Protein AF-A0AAD3E4R6-F1 (afdb_monomer_lite)

InterPro domains:
  IPR027417 P-loop containing nucleoside triphosphate hydrolase [G3DSA:3.40.50.300] (1-85)
  IPR027417 P-loop containing nucleoside triphosphate hydrolase [SSF52540] (1-61)
  IPR052583 E3 ubiquitin-protein ligase SHPRH-like [PTHR45865] (1-70)

Organism: NCBI:txid47775

Structure (mmCIF, N/CA/C/O backbone):
data_AF-A0AAD3E4R6-F1
#
_entry.id   AF-A0AAD3E4R6-F1
#
loop_
_atom_site.group_PDB
_atom_site.id
_atom_site.type_symbol
_atom_site.label_atom_id
_atom_site.label_alt_id
_atom_site.label_comp_id
_atom_site.label_asym_id
_atom_site.label_entity_id
_atom_site.label_seq_id
_atom_site.pdbx_PDB_ins_code
_atom_site.Cartn_x
_atom_site.Cartn_y
_atom_site.Cartn_z
_atom_site.occupancy
_atom_site.B_iso_or_equiv
_atom_site.auth_seq_id
_atom_site.auth_comp_id
_atom_site.auth_asym_id
_atom_site.auth_atom_id
_atom_site.pdbx_PDB_model_num
ATOM 1 N N . HIS A 1 1 ? -12.300 -6.769 8.538 1.00 89.25 1 HIS A N 1
ATOM 2 C CA . HIS A 1 1 ? -11.838 -5.381 8.340 1.00 89.25 1 HIS A CA 1
ATOM 3 C C . HIS A 1 1 ? -10.386 -5.290 8.785 1.00 89.25 1 HIS A C 1
ATOM 5 O O . HIS A 1 1 ? -10.047 -5.953 9.758 1.00 89.25 1 HIS A O 1
ATOM 11 N N . VAL A 1 2 ? -9.547 -4.538 8.075 1.00 92.38 2 VAL A N 1
ATOM 12 C CA . VAL A 1 2 ? -8.130 -4.283 8.381 1.00 92.38 2 VAL A CA 1
ATOM 13 C C . VAL A 1 2 ? -7.886 -2.788 8.211 1.00 92.38 2 VAL A C 1
ATOM 15 O O . VAL A 1 2 ? -8.328 -2.215 7.215 1.00 92.38 2 VAL A O 1
ATOM 18 N N . PHE A 1 3 ? -7.198 -2.175 9.169 1.00 94.31 3 PHE A N 1
ATOM 19 C CA . PHE A 1 3 ? -6.810 -0.770 9.118 1.00 94.31 3 PHE A CA 1
ATOM 20 C C . PHE A 1 3 ? -5.287 -0.686 9.060 1.00 94.31 3 PHE A C 1
ATOM 22 O O . PHE A 1 3 ? -4.609 -1.236 9.926 1.00 94.31 3 PHE A O 1
ATOM 29 N N . LEU A 1 4 ? -4.771 -0.038 8.021 1.00 92.94 4 LEU A N 1
ATOM 30 C CA . LEU A 1 4 ? -3.356 0.275 7.860 1.00 92.94 4 LEU A CA 1
ATOM 31 C C . LEU A 1 4 ? -3.182 1.745 8.238 1.00 92.94 4 LEU A C 1
ATOM 33 O O . LEU A 1 4 ? -3.754 2.611 7.577 1.00 92.94 4 LEU A O 1
ATOM 37 N N . LEU A 1 5 ? -2.478 1.993 9.341 1.00 92.19 5 LEU A N 1
ATOM 38 C CA . LEU A 1 5 ? -2.340 3.332 9.919 1.00 92.19 5 LEU A CA 1
ATOM 39 C C . LEU A 1 5 ? -1.196 4.118 9.280 1.00 92.19 5 LEU A C 1
ATOM 41 O O . LEU A 1 5 ? -1.337 5.312 9.063 1.00 92.19 5 LEU A O 1
ATOM 45 N N . GLU A 1 6 ? -0.102 3.431 8.955 1.00 90.00 6 GLU A N 1
ATOM 46 C CA . GLU A 1 6 ? 1.094 4.021 8.360 1.00 90.00 6 GLU A CA 1
ATOM 47 C C . GLU A 1 6 ? 1.513 3.189 7.139 1.00 90.00 6 GLU A C 1
ATOM 49 O O . GLU A 1 6 ? 1.439 1.953 7.195 1.00 90.00 6 GLU A O 1
ATOM 54 N N . PRO A 1 7 ? 1.924 3.829 6.029 1.00 89.56 7 PRO A N 1
ATOM 55 C CA . PRO A 1 7 ? 2.408 3.124 4.852 1.00 89.56 7 PRO A CA 1
ATOM 56 C C . PRO A 1 7 ? 3.812 2.553 5.084 1.00 89.56 7 PRO A C 1
ATOM 58 O O . PRO A 1 7 ? 4.721 3.245 5.543 1.00 89.56 7 PRO A O 1
ATOM 61 N N . SER A 1 8 ? 4.015 1.290 4.713 1.00 89.50 8 SER A N 1
ATOM 62 C CA . SER A 1 8 ? 5.335 0.659 4.744 1.00 89.50 8 SER A CA 1
ATOM 63 C C . SER A 1 8 ? 6.093 0.878 3.435 1.00 89.50 8 SER A C 1
ATOM 65 O O 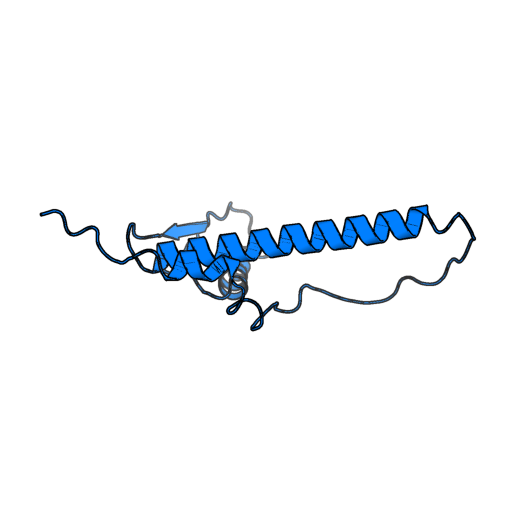. SER A 1 8 ? 5.547 0.692 2.349 1.00 89.50 8 SER A O 1
ATOM 67 N N . LEU A 1 9 ? 7.393 1.182 3.530 1.00 88.38 9 LEU A N 1
ATOM 68 C CA . LEU A 1 9 ? 8.308 1.221 2.379 1.00 88.38 9 LEU A CA 1
ATOM 69 C C . LEU A 1 9 ? 8.445 -0.140 1.676 1.00 88.38 9 LEU A C 1
ATOM 71 O O . LEU A 1 9 ? 8.835 -0.194 0.507 1.00 88.38 9 LEU A O 1
ATOM 75 N N . ASP A 1 10 ? 8.140 -1.230 2.383 1.00 89.25 10 ASP A N 1
ATOM 76 C CA . ASP A 1 10 ? 8.052 -2.564 1.805 1.00 89.25 10 ASP A CA 1
ATOM 77 C C . ASP A 1 10 ? 6.578 -2.996 1.673 1.00 89.25 10 ASP A C 1
ATOM 79 O O . ASP A 1 10 ? 5.938 -3.348 2.671 1.00 89.25 10 ASP A O 1
ATOM 83 N N . PRO A 1 11 ? 6.023 -3.036 0.445 1.00 88.06 11 PRO A N 1
ATOM 84 C CA . PRO A 1 11 ? 4.634 -3.433 0.233 1.00 88.06 11 PRO A CA 1
ATOM 85 C C . PRO A 1 11 ? 4.354 -4.890 0.635 1.00 88.06 11 PRO A C 1
ATOM 87 O O . PRO A 1 11 ? 3.201 -5.233 0.907 1.00 88.06 11 PRO A O 1
ATOM 90 N N . ALA A 1 12 ? 5.373 -5.757 0.699 1.00 89.12 12 ALA A N 1
ATOM 91 C CA . ALA A 1 12 ? 5.194 -7.157 1.074 1.00 89.12 12 ALA A CA 1
ATOM 92 C C . ALA A 1 12 ? 4.752 -7.310 2.538 1.00 89.12 12 ALA A C 1
ATOM 94 O O . ALA A 1 12 ? 3.963 -8.204 2.852 1.00 89.12 12 ALA A O 1
ATOM 95 N N . ILE A 1 13 ? 5.197 -6.414 3.425 1.00 90.44 13 ILE A N 1
ATOM 96 C CA . ILE A 1 13 ? 4.836 -6.438 4.849 1.00 90.44 13 ILE A CA 1
ATOM 97 C C . ILE A 1 13 ? 3.333 -6.194 5.022 1.00 90.44 13 ILE A C 1
ATOM 99 O O . ILE A 1 13 ? 2.658 -6.925 5.752 1.00 90.44 13 ILE A O 1
ATOM 103 N N . GLU A 1 14 ? 2.779 -5.211 4.312 1.00 91.31 14 GLU A N 1
ATOM 104 C CA . GLU A 1 14 ? 1.343 -4.925 4.358 1.00 91.31 14 GLU A CA 1
ATOM 105 C C . GLU A 1 14 ? 0.517 -6.068 3.766 1.00 91.31 14 GLU A C 1
ATOM 107 O O . GLU A 1 14 ? -0.490 -6.481 4.345 1.00 91.31 14 GLU A O 1
ATOM 112 N N . GLN A 1 15 ? 0.962 -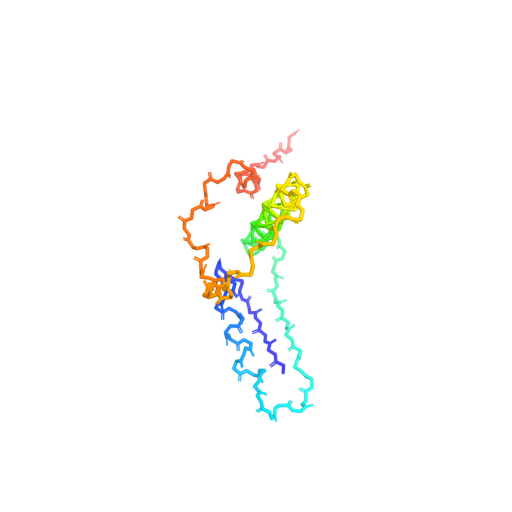6.630 2.640 1.00 91.25 15 GLN A N 1
ATOM 113 C CA . GLN A 1 15 ? 0.311 -7.791 2.034 1.00 91.25 15 GLN A CA 1
ATOM 114 C C . GLN A 1 15 ? 0.310 -8.989 2.984 1.00 91.25 15 GLN A C 1
ATOM 116 O O . GLN A 1 15 ? -0.716 -9.652 3.142 1.00 91.25 15 GLN A O 1
ATOM 121 N N . GLN A 1 16 ? 1.424 -9.236 3.675 1.00 91.69 16 GLN A N 1
ATOM 122 C CA . GLN A 1 16 ? 1.518 -10.287 4.679 1.00 91.69 16 GLN A CA 1
ATOM 123 C C . GLN A 1 16 ? 0.570 -10.027 5.858 1.00 91.69 16 GLN A C 1
ATOM 125 O O . GLN A 1 16 ? -0.068 -10.960 6.352 1.00 91.69 16 GLN A O 1
ATOM 130 N N . ALA A 1 17 ? 0.432 -8.773 6.297 1.00 90.44 17 ALA A N 1
ATOM 131 C CA . ALA A 1 17 ? -0.512 -8.401 7.346 1.00 90.44 17 ALA A CA 1
ATOM 132 C C . ALA A 1 17 ? -1.967 -8.662 6.918 1.00 90.44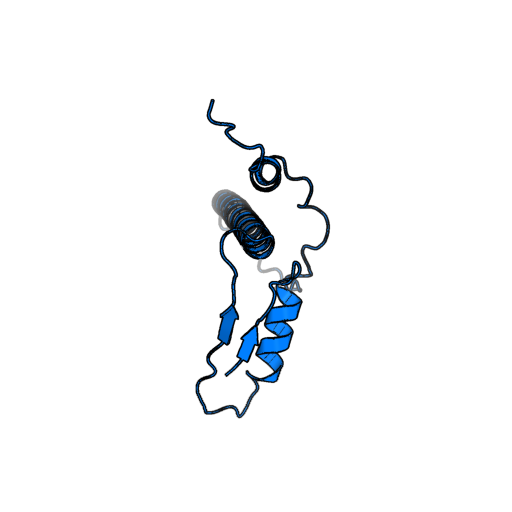 17 ALA A C 1
ATOM 134 O O . ALA A 1 17 ? -2.731 -9.266 7.674 1.00 90.44 17 ALA A O 1
ATOM 135 N N . VAL A 1 18 ? -2.338 -8.296 5.687 1.00 91.56 18 VAL A N 1
ATOM 136 C CA . VAL A 1 18 ? -3.666 -8.579 5.115 1.00 91.56 18 VAL A CA 1
ATOM 137 C C . VAL A 1 18 ? -3.900 -10.086 4.970 1.00 91.56 18 VAL A C 1
ATOM 139 O O . VAL A 1 18 ? -4.979 -10.574 5.313 1.00 91.56 18 VAL A O 1
ATOM 142 N N . ALA A 1 19 ? -2.888 -10.845 4.543 1.00 92.00 19 ALA A N 1
ATOM 143 C CA . ALA A 1 19 ? -2.971 -12.293 4.361 1.00 92.00 19 ALA A CA 1
ATOM 144 C C . ALA A 1 19 ? -3.303 -13.050 5.661 1.00 92.00 19 ALA A C 1
ATOM 146 O O . ALA A 1 19 ? -3.946 -14.097 5.610 1.00 92.00 19 ALA A O 1
ATOM 147 N N . ARG A 1 20 ? -2.955 -12.505 6.840 1.00 92.06 20 ARG A N 1
ATOM 148 C CA . ARG A 1 20 ? -3.367 -13.087 8.136 1.00 92.06 20 ARG A CA 1
ATOM 149 C C . ARG A 1 20 ? -4.886 -13.138 8.302 1.00 92.06 20 ARG A C 1
ATOM 151 O O . ARG A 1 20 ? -5.402 -14.045 8.953 1.00 92.06 20 ARG A O 1
ATOM 158 N N . VAL A 1 21 ? -5.593 -12.164 7.733 1.00 91.50 21 VAL A N 1
ATOM 159 C CA . VAL A 1 21 ? -7.059 -12.075 7.783 1.00 91.50 21 VAL A CA 1
ATOM 160 C C . VAL A 1 21 ? -7.686 -12.741 6.561 1.00 91.50 21 VAL A C 1
ATOM 162 O O . VAL A 1 21 ? -8.725 -13.391 6.675 1.00 91.50 21 VAL A O 1
ATOM 165 N N . HIS A 1 22 ? -7.045 -12.613 5.402 1.00 91.50 22 HIS A N 1
ATOM 166 C CA . HIS A 1 22 ? -7.489 -13.186 4.137 1.00 91.50 22 HIS A CA 1
ATOM 167 C C . HIS A 1 22 ? -7.021 -14.645 3.984 1.00 91.50 22 HIS A C 1
ATOM 169 O O . HIS A 1 22 ? -6.255 -14.986 3.084 1.00 91.50 22 HIS A O 1
ATOM 175 N N . ARG A 1 23 ? -7.461 -15.506 4.908 1.00 92.25 23 ARG A N 1
ATOM 176 C CA . ARG A 1 23 ? -7.102 -16.932 4.962 1.00 92.25 23 ARG A CA 1
ATOM 177 C C . ARG A 1 23 ? -8.227 -17.842 4.461 1.00 92.25 23 ARG A C 1
ATOM 179 O O . ARG A 1 23 ? -9.389 -17.442 4.423 1.00 92.25 23 ARG A O 1
ATOM 186 N N . ILE A 1 24 ? -7.887 -19.097 4.162 1.00 91.44 24 ILE A N 1
ATOM 187 C CA . ILE A 1 24 ? -8.863 -20.145 3.818 1.00 91.44 24 ILE A CA 1
ATOM 188 C C . ILE A 1 24 ? -9.877 -20.299 4.964 1.00 91.44 24 ILE A C 1
ATOM 190 O O . ILE A 1 24 ? -9.496 -20.367 6.134 1.00 91.44 24 ILE A O 1
ATOM 194 N N . GLY A 1 25 ? -11.167 -20.326 4.621 1.00 92.06 25 GLY A N 1
ATOM 195 C CA . GLY A 1 25 ? -12.274 -20.389 5.582 1.00 92.06 25 GLY A CA 1
ATOM 196 C C . GLY A 1 25 ? -12.761 -19.029 6.091 1.00 92.06 25 GLY A C 1
ATOM 197 O O . GLY A 1 25 ? -13.647 -18.983 6.938 1.00 92.06 25 GLY A O 1
ATOM 198 N N . GLN A 1 26 ? -12.209 -17.914 5.599 1.00 92.00 26 GLN A N 1
ATOM 199 C CA . GLN A 1 26 ? -12.845 -16.610 5.768 1.00 92.00 26 GLN A CA 1
ATOM 200 C C . GLN A 1 26 ? -13.984 -16.456 4.751 1.00 92.00 26 GLN A C 1
ATOM 202 O O . GLN A 1 26 ? -13.739 -16.360 3.553 1.00 92.00 26 GLN A O 1
ATOM 207 N N . GLU A 1 27 ? -15.221 -16.400 5.236 1.00 92.38 27 GLU A N 1
ATOM 208 C CA . GLU A 1 27 ? -16.425 -16.281 4.399 1.00 92.38 27 GLU A CA 1
ATOM 209 C C . GLU A 1 27 ? -16.921 -14.837 4.276 1.00 92.38 27 GLU A C 1
ATOM 211 O O . GLU A 1 27 ? -17.669 -14.495 3.361 1.00 92.38 27 GLU A O 1
ATOM 216 N N . ARG A 1 28 ? -16.516 -13.962 5.204 1.00 93.88 28 ARG A N 1
ATOM 217 C CA . ARG A 1 28 ? -16.973 -12.570 5.228 1.00 93.88 28 ARG A CA 1
ATOM 218 C C . ARG A 1 28 ? -16.050 -11.675 4.404 1.00 93.88 28 ARG A C 1
ATOM 220 O O . ARG A 1 28 ? -14.828 -11.822 4.496 1.00 93.88 28 ARG A O 1
ATOM 227 N N . PRO A 1 29 ? -16.600 -10.685 3.676 1.00 92.44 29 PRO A N 1
ATOM 228 C CA . PRO A 1 29 ? -15.789 -9.750 2.912 1.00 92.44 29 PRO A CA 1
ATOM 229 C C . PRO A 1 29 ? -14.848 -8.966 3.835 1.00 92.44 29 PRO A C 1
ATOM 231 O O . PRO A 1 29 ? -15.259 -8.367 4.833 1.00 92.44 29 PRO A O 1
ATOM 234 N N . VAL A 1 30 ? -13.559 -8.957 3.496 1.00 93.06 30 VAL A N 1
ATOM 235 C CA . VAL A 1 30 ? -12.529 -8.244 4.257 1.00 93.06 30 VAL A CA 1
ATOM 236 C C . VAL A 1 30 ? -12.267 -6.895 3.595 1.00 93.06 30 VAL A C 1
ATOM 238 O O . VAL A 1 30 ? -11.654 -6.824 2.537 1.00 93.06 30 VAL A O 1
ATOM 241 N N . ARG A 1 31 ? -12.701 -5.804 4.236 1.00 94.75 31 ARG A N 1
ATOM 242 C CA . ARG A 1 31 ? -12.330 -4.443 3.822 1.00 94.75 31 ARG A CA 1
ATOM 243 C C . ARG A 1 31 ? -10.970 -4.062 4.401 1.00 94.75 31 ARG A C 1
ATOM 245 O O . ARG A 1 31 ? -10.808 -4.146 5.619 1.00 94.75 31 ARG A O 1
ATOM 252 N N . VAL A 1 32 ? -10.043 -3.634 3.550 1.00 94.69 32 VAL A N 1
ATOM 253 C CA . VAL A 1 32 ? -8.758 -3.045 3.947 1.00 94.69 32 VAL A CA 1
ATOM 254 C C . VAL A 1 32 ? -8.842 -1.543 3.707 1.00 94.69 32 VAL A C 1
ATOM 256 O O . VAL A 1 32 ? -9.122 -1.117 2.589 1.00 94.69 32 VAL A O 1
ATOM 259 N N . THR A 1 33 ? -8.636 -0.754 4.755 1.00 94.62 33 THR A N 1
ATOM 260 C CA . THR A 1 33 ? -8.622 0.708 4.684 1.00 94.62 33 THR A CA 1
ATOM 261 C C . THR A 1 33 ? -7.230 1.188 5.056 1.00 94.62 33 THR A C 1
ATOM 263 O O . THR A 1 33 ? -6.742 0.854 6.135 1.00 94.62 33 THR A O 1
ATOM 266 N N . ARG A 1 34 ? -6.606 1.973 4.180 1.00 92.44 34 ARG A N 1
ATOM 267 C CA . ARG A 1 34 ? -5.371 2.694 4.493 1.00 92.44 34 ARG A CA 1
ATOM 268 C C . ARG A 1 34 ? -5.729 4.120 4.884 1.00 92.44 34 ARG A C 1
ATOM 270 O O . ARG A 1 34 ? -6.499 4.764 4.174 1.00 92.44 34 ARG A O 1
ATOM 277 N N . LEU A 1 35 ? -5.219 4.566 6.023 1.00 92.75 35 LEU A N 1
ATOM 278 C CA . LEU A 1 35 ? -5.332 5.947 6.469 1.00 92.75 35 LEU A CA 1
ATOM 279 C C . LEU A 1 35 ? -4.087 6.692 5.992 1.00 92.75 35 LEU A C 1
ATOM 281 O O . LEU A 1 35 ? -2.980 6.176 6.105 1.00 92.75 35 LEU A O 1
ATOM 285 N N . LEU A 1 36 ? -4.288 7.863 5.401 1.00 90.62 36 LEU A N 1
ATOM 286 C CA . LEU A 1 36 ? -3.223 8.738 4.926 1.00 90.62 36 LEU A CA 1
ATOM 287 C C . LEU A 1 36 ? -3.541 10.151 5.400 1.00 90.62 36 LEU A C 1
ATOM 289 O O . LEU A 1 36 ? -4.707 10.553 5.394 1.00 90.62 36 LEU A O 1
ATOM 293 N N . VAL A 1 37 ? -2.509 10.872 5.824 1.00 91.50 37 VAL A N 1
ATOM 294 C CA . VAL A 1 37 ? -2.611 12.273 6.232 1.00 91.50 37 VAL A CA 1
ATOM 295 C C . VAL A 1 37 ? -2.145 13.138 5.064 1.00 91.50 37 VAL A C 1
ATOM 297 O O . VAL A 1 37 ? -1.080 12.894 4.502 1.00 91.50 37 VAL A O 1
ATOM 300 N N . GLU A 1 38 ? -2.936 14.130 4.675 1.00 90.19 38 GLU A N 1
ATOM 301 C CA . GLU A 1 38 ? -2.585 15.046 3.582 1.00 90.19 38 GLU A CA 1
ATOM 302 C C . GLU A 1 38 ? -1.396 15.937 3.970 1.00 90.19 38 GLU A C 1
ATOM 304 O O . GLU A 1 38 ? -1.289 16.372 5.120 1.00 90.19 38 GLU A O 1
ATOM 309 N N . GLY A 1 39 ? -0.489 16.202 3.024 1.00 90.06 39 GLY A N 1
ATOM 310 C CA . GLY A 1 39 ? 0.676 17.068 3.249 1.00 90.06 39 GLY A CA 1
ATOM 311 C C . GLY A 1 39 ? 1.737 16.471 4.183 1.00 90.06 39 GLY A C 1
ATOM 312 O O . GLY A 1 39 ? 2.605 17.190 4.678 1.00 90.06 39 GLY A O 1
ATOM 313 N N . SER A 1 40 ? 1.667 15.165 4.438 1.00 92.25 40 SER A N 1
ATOM 314 C CA . SER A 1 40 ? 2.567 14.444 5.337 1.00 92.25 40 SER A CA 1
ATOM 315 C C . SER A 1 40 ? 3.617 13.621 4.577 1.00 92.25 40 SER A C 1
ATOM 317 O O . SER A 1 40 ? 3.628 13.545 3.344 1.00 92.25 40 SER A O 1
ATOM 319 N N . VAL A 1 41 ? 4.536 12.990 5.310 1.00 89.19 41 VAL A N 1
ATOM 320 C CA . VAL A 1 41 ? 5.576 12.131 4.717 1.00 89.19 41 VAL A CA 1
ATOM 321 C C . VAL A 1 41 ? 4.954 10.866 4.111 1.00 89.19 41 VAL A C 1
ATOM 323 O O . VAL A 1 41 ? 5.453 10.329 3.124 1.00 89.19 41 VAL A O 1
ATOM 326 N N . GLU A 1 42 ? 3.827 10.422 4.652 1.00 90.06 42 GLU A N 1
ATOM 327 C CA . GLU A 1 42 ? 3.060 9.252 4.249 1.00 90.06 42 GLU A CA 1
ATOM 328 C C . GLU A 1 42 ? 2.560 9.371 2.802 1.00 90.06 42 GLU A C 1
ATOM 330 O O . GLU A 1 42 ? 2.586 8.393 2.048 1.00 90.06 42 GLU A O 1
ATOM 335 N N . GLU A 1 43 ? 2.169 10.577 2.381 1.00 89.69 43 GLU A N 1
ATOM 336 C CA . GLU A 1 43 ? 1.773 10.872 1.001 1.00 89.69 43 GLU A CA 1
ATOM 337 C C . GLU A 1 43 ? 2.962 10.736 0.041 1.00 89.69 43 GLU A C 1
ATOM 339 O O . GLU A 1 43 ? 2.873 10.036 -0.972 1.00 89.69 43 GLU A O 1
ATOM 344 N N . LYS A 1 44 ? 4.120 11.300 0.410 1.00 89.62 44 LYS A N 1
ATOM 345 C CA . LYS A 1 44 ? 5.361 11.187 -0.375 1.00 89.62 44 LYS A CA 1
ATOM 346 C C . LYS A 1 44 ? 5.809 9.734 -0.520 1.00 89.62 44 LYS A C 1
ATOM 348 O O . LYS A 1 44 ? 6.178 9.303 -1.613 1.00 89.62 44 LYS A O 1
ATOM 353 N N . VAL A 1 45 ? 5.732 8.955 0.561 1.00 90.44 45 VAL A N 1
ATOM 354 C CA . VAL A 1 45 ? 6.032 7.515 0.543 1.00 90.44 45 VAL A CA 1
ATOM 355 C C . VAL A 1 45 ? 5.112 6.785 -0.435 1.00 90.44 45 VAL A C 1
ATOM 357 O O . VAL A 1 45 ? 5.589 5.984 -1.241 1.00 90.44 45 VAL A O 1
ATOM 360 N N . MET A 1 46 ? 3.812 7.086 -0.428 1.00 89.75 46 MET A N 1
ATOM 361 C CA . MET A 1 46 ? 2.869 6.473 -1.364 1.00 89.75 46 MET A CA 1
ATOM 362 C C . MET A 1 46 ? 3.137 6.853 -2.822 1.00 89.75 46 MET A C 1
ATOM 364 O O . MET A 1 46 ? 3.116 5.968 -3.681 1.00 89.75 46 MET A O 1
ATOM 368 N N . MET A 1 47 ? 3.437 8.121 -3.109 1.00 90.06 47 MET A N 1
ATOM 369 C CA . MET A 1 47 ? 3.808 8.565 -4.458 1.00 90.06 47 MET A CA 1
ATOM 370 C C . MET A 1 47 ? 5.073 7.858 -4.952 1.00 90.06 47 MET A C 1
ATOM 372 O O . MET A 1 47 ? 5.120 7.367 -6.080 1.00 90.06 47 MET A O 1
ATOM 376 N N . MET A 1 48 ? 6.083 7.735 -4.089 1.00 90.31 48 MET A N 1
ATOM 377 C CA . MET A 1 48 ? 7.323 7.033 -4.407 1.00 90.31 48 MET A CA 1
ATOM 378 C C . MET A 1 48 ? 7.074 5.549 -4.711 1.00 90.31 48 MET A C 1
ATOM 380 O O . MET A 1 48 ? 7.609 5.009 -5.682 1.00 90.31 48 MET A O 1
ATOM 384 N N . LEU A 1 49 ? 6.246 4.881 -3.903 1.00 89.12 49 LEU A N 1
ATOM 385 C CA . LEU A 1 49 ? 5.880 3.482 -4.120 1.00 89.12 49 LEU A CA 1
ATOM 386 C C . LEU A 1 49 ? 5.113 3.288 -5.434 1.00 89.12 49 LEU A C 1
ATOM 388 O O . LEU A 1 49 ? 5.391 2.329 -6.154 1.00 89.12 49 LEU A O 1
ATOM 392 N N . GLN A 1 50 ? 4.195 4.196 -5.772 1.00 89.50 50 GLN A N 1
ATOM 393 C CA . GLN A 1 50 ? 3.471 4.169 -7.046 1.00 89.50 50 GLN A CA 1
ATOM 394 C C . GLN A 1 50 ? 4.408 4.368 -8.237 1.00 89.50 50 GLN A C 1
ATOM 396 O O . GLN A 1 50 ? 4.378 3.572 -9.173 1.00 89.50 50 GLN A O 1
ATOM 401 N N . ALA A 1 51 ? 5.290 5.367 -8.181 1.00 90.00 51 ALA A N 1
ATOM 402 C CA . ALA A 1 51 ? 6.272 5.607 -9.232 1.00 90.00 51 ALA A CA 1
ATOM 403 C C . ALA A 1 51 ? 7.190 4.388 -9.427 1.00 90.00 51 ALA A C 1
ATOM 405 O O . ALA A 1 51 ? 7.414 3.944 -10.552 1.00 90.00 51 ALA A O 1
ATOM 406 N N . LYS A 1 52 ? 7.640 3.764 -8.329 1.00 87.50 52 LYS A N 1
ATOM 407 C CA . LYS A 1 52 ? 8.419 2.520 -8.375 1.00 87.50 52 LYS A CA 1
ATOM 408 C C . LYS A 1 52 ? 7.644 1.379 -9.048 1.00 87.50 52 LYS A C 1
ATOM 410 O O . LYS A 1 52 ? 8.215 0.661 -9.864 1.00 87.50 52 LYS A O 1
ATOM 415 N N . GLN A 1 53 ? 6.359 1.202 -8.735 1.00 87.38 53 GLN A N 1
ATOM 416 C CA . GLN A 1 53 ? 5.519 0.171 -9.362 1.00 87.38 53 GLN A CA 1
ATOM 417 C C . GLN A 1 53 ? 5.309 0.413 -10.860 1.00 87.38 53 GLN A C 1
ATOM 419 O O . GLN A 1 53 ? 5.366 -0.541 -11.638 1.00 87.38 53 GLN A O 1
ATOM 424 N N . GLN A 1 54 ? 5.114 1.670 -11.260 1.00 88.75 54 GLN A N 1
ATOM 425 C CA . GLN A 1 54 ? 4.940 2.055 -12.658 1.00 88.75 54 GLN A CA 1
ATOM 426 C C . GLN A 1 54 ? 6.170 1.673 -13.489 1.00 88.75 54 GLN A C 1
ATOM 428 O O . GLN A 1 54 ? 6.036 0.984 -14.499 1.00 88.75 54 GLN A O 1
ATOM 433 N N . LEU A 1 55 ? 7.365 2.026 -13.005 1.00 88.75 55 LEU A N 1
ATOM 434 C CA . LEU A 1 55 ? 8.631 1.697 -13.666 1.00 88.75 55 LEU A CA 1
ATOM 435 C C . LEU A 1 55 ? 8.801 0.183 -13.842 1.00 88.75 55 LEU A C 1
ATOM 437 O O . LEU A 1 55 ? 9.140 -0.287 -14.924 1.00 88.75 55 LEU A O 1
ATOM 441 N N . PHE A 1 56 ? 8.491 -0.608 -12.809 1.00 85.88 56 PHE A N 1
ATOM 442 C CA . PHE A 1 56 ? 8.542 -2.066 -12.931 1.00 85.88 56 PHE A CA 1
ATOM 443 C C . PHE A 1 56 ? 7.566 -2.616 -13.966 1.00 85.88 56 PHE A C 1
ATOM 445 O O . PHE A 1 56 ? 7.907 -3.551 -14.691 1.00 85.88 56 PHE A O 1
ATOM 452 N N . HIS A 1 57 ? 6.348 -2.080 -14.022 1.00 86.56 57 HIS A N 1
ATOM 453 C CA . HIS A 1 57 ? 5.367 -2.500 -15.016 1.00 86.56 57 HIS A CA 1
ATOM 454 C C . HIS A 1 57 ? 5.874 -2.218 -16.435 1.00 86.56 57 HIS A C 1
ATOM 456 O O . HIS A 1 57 ? 5.826 -3.110 -17.286 1.00 86.56 57 HIS A O 1
ATOM 462 N N . GLU A 1 58 ? 6.412 -1.024 -16.680 1.00 87.94 58 GLU A N 1
ATOM 463 C CA . GLU A 1 58 ? 6.982 -0.649 -17.977 1.00 87.94 58 GLU A CA 1
ATOM 464 C C . GLU A 1 58 ? 8.177 -1.528 -18.364 1.00 87.94 58 GLU A C 1
ATOM 466 O O . GLU A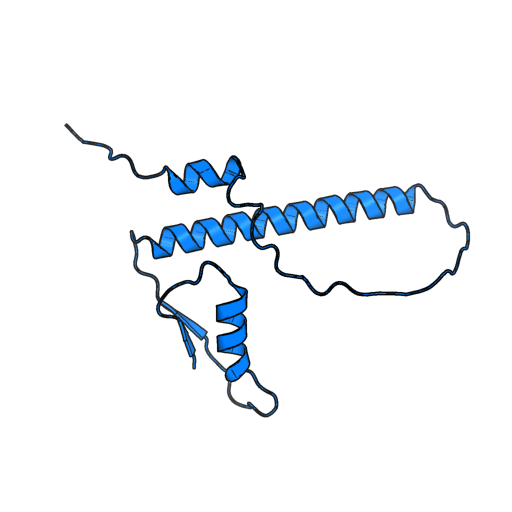 1 58 ? 8.228 -2.044 -19.486 1.00 87.94 58 GLU A O 1
ATOM 471 N N . ASP A 1 59 ? 9.091 -1.791 -17.431 1.00 91.44 59 ASP A N 1
ATOM 472 C CA . ASP A 1 59 ? 10.251 -2.657 -17.654 1.00 91.44 59 ASP A CA 1
ATOM 473 C C . ASP A 1 59 ? 9.839 -4.089 -18.018 1.00 91.44 59 ASP A C 1
ATOM 475 O O . ASP A 1 59 ? 10.379 -4.696 -18.952 1.00 91.44 59 ASP A O 1
ATOM 479 N N . VAL A 1 60 ? 8.861 -4.649 -17.298 1.00 89.50 60 VAL A N 1
ATOM 480 C CA . VAL A 1 60 ? 8.347 -6.002 -17.551 1.00 89.50 60 VAL A CA 1
ATOM 481 C C . VAL A 1 60 ? 7.658 -6.072 -18.913 1.00 89.50 60 VAL A C 1
ATOM 483 O O . VAL A 1 60 ? 7.895 -7.023 -19.664 1.00 89.50 60 VAL A O 1
ATOM 486 N N . HIS A 1 61 ? 6.851 -5.069 -19.269 1.00 86.62 61 HIS A N 1
ATOM 487 C CA . HIS A 1 61 ? 6.212 -4.995 -20.583 1.00 86.62 61 HIS A CA 1
ATOM 488 C C . HIS A 1 61 ? 7.237 -4.877 -21.711 1.00 86.62 61 HIS A C 1
ATOM 490 O O . HIS A 1 61 ? 7.136 -5.607 -22.699 1.00 86.62 61 HIS A O 1
ATOM 496 N N . THR A 1 62 ? 8.254 -4.034 -21.540 1.00 89.38 62 THR A N 1
ATOM 497 C CA . THR A 1 62 ? 9.322 -3.833 -22.524 1.00 89.38 62 THR A CA 1
ATOM 498 C C . THR A 1 62 ? 10.124 -5.115 -22.736 1.00 89.38 62 THR A C 1
ATOM 500 O O . THR A 1 62 ? 10.301 -5.559 -23.873 1.00 89.38 62 THR A O 1
ATOM 503 N N . ARG A 1 63 ? 10.543 -5.786 -21.653 1.00 85.62 63 ARG A N 1
ATOM 504 C CA . ARG A 1 63 ? 11.246 -7.078 -21.739 1.00 85.62 63 ARG A CA 1
ATOM 505 C C . ARG A 1 63 ? 10.387 -8.160 -22.386 1.00 85.62 63 ARG A C 1
ATOM 507 O O . ARG A 1 63 ? 10.892 -8.940 -23.190 1.00 85.62 63 ARG A O 1
ATOM 514 N N . ARG A 1 64 ? 9.090 -8.208 -22.068 1.00 84.31 64 ARG A N 1
ATOM 515 C CA . ARG A 1 64 ? 8.156 -9.173 -22.664 1.00 84.31 64 ARG A CA 1
ATOM 516 C C . ARG A 1 64 ? 7.931 -8.908 -24.153 1.00 84.31 64 ARG A C 1
ATOM 518 O O . ARG A 1 64 ? 7.898 -9.863 -24.925 1.00 84.31 64 ARG A O 1
ATOM 525 N N . ALA A 1 65 ? 7.811 -7.647 -24.562 1.00 83.81 65 ALA A N 1
ATOM 526 C CA . ALA A 1 65 ? 7.693 -7.259 -25.965 1.00 83.81 65 ALA A CA 1
ATOM 527 C C . ALA A 1 65 ? 8.962 -7.616 -26.755 1.00 83.81 65 ALA A C 1
ATOM 529 O O . ALA A 1 65 ? 8.866 -8.210 -27.827 1.00 83.81 65 ALA A O 1
ATOM 530 N N . ALA A 1 66 ? 10.146 -7.350 -26.193 1.00 83.06 66 ALA A N 1
ATOM 531 C CA . ALA A 1 66 ? 11.420 -7.753 -26.786 1.00 83.06 66 ALA A CA 1
ATOM 532 C C . ALA A 1 66 ? 11.530 -9.283 -26.936 1.00 83.06 66 ALA A C 1
ATOM 534 O O . ALA A 1 66 ? 11.926 -9.773 -27.993 1.00 83.06 66 ALA A O 1
ATOM 535 N N . ALA A 1 67 ? 11.115 -10.049 -25.920 1.00 82.81 67 ALA A N 1
ATOM 536 C CA . ALA A 1 67 ? 11.084 -11.511 -25.984 1.00 82.81 67 ALA A CA 1
ATOM 537 C C . ALA A 1 67 ? 10.098 -12.035 -27.046 1.00 82.81 67 ALA A C 1
ATOM 539 O O . ALA A 1 67 ? 10.417 -12.978 -27.768 1.00 82.81 67 ALA A O 1
ATOM 540 N N . ALA A 1 68 ? 8.923 -11.414 -27.183 1.00 81.94 68 ALA A N 1
ATOM 541 C CA . ALA A 1 68 ? 7.949 -11.768 -28.215 1.00 81.94 68 ALA A CA 1
ATOM 542 C C . ALA A 1 68 ? 8.460 -11.451 -29.632 1.00 81.94 68 ALA A C 1
ATOM 544 O O . ALA A 1 68 ? 8.294 -12.266 -30.536 1.00 81.94 68 ALA A O 1
ATOM 545 N N . ALA A 1 69 ? 9.129 -10.309 -29.824 1.00 79.75 69 ALA A N 1
ATOM 546 C CA . ALA A 1 69 ? 9.753 -9.953 -31.098 1.00 79.75 69 ALA A CA 1
ATOM 547 C C . ALA A 1 69 ? 10.887 -10.925 -31.474 1.00 79.75 69 ALA A C 1
ATOM 549 O O . ALA A 1 69 ? 10.972 -11.359 -32.621 1.00 79.75 69 ALA A O 1
ATOM 550 N N . ALA A 1 70 ? 11.711 -11.334 -30.503 1.00 77.75 70 ALA A N 1
ATOM 551 C CA . ALA A 1 70 ? 12.738 -12.354 -30.711 1.00 77.75 70 ALA A CA 1
ATOM 552 C C . ALA A 1 70 ? 12.133 -13.721 -31.080 1.00 77.75 70 ALA A C 1
ATOM 554 O O . ALA A 1 70 ? 12.627 -14.389 -31.987 1.00 77.75 70 ALA A O 1
ATOM 555 N N . ALA A 1 71 ? 11.029 -14.114 -30.435 1.00 75.12 71 ALA A N 1
ATOM 556 C CA . ALA A 1 71 ? 10.307 -15.342 -30.762 1.00 75.12 71 ALA A CA 1
ATOM 557 C C . ALA A 1 71 ? 9.635 -15.297 -32.146 1.00 75.12 71 ALA A C 1
ATOM 559 O O . ALA A 1 71 ? 9.521 -16.331 -32.787 1.00 75.12 71 ALA A O 1
ATOM 560 N N . ALA A 1 72 ? 9.216 -14.125 -32.632 1.00 74.00 72 ALA A N 1
ATOM 561 C CA . ALA A 1 72 ? 8.688 -13.974 -33.990 1.00 74.00 72 ALA A CA 1
ATOM 562 C C . ALA A 1 72 ? 9.790 -14.041 -35.067 1.00 74.00 72 ALA A C 1
ATOM 564 O O . ALA A 1 72 ? 9.533 -14.486 -36.184 1.00 74.00 72 ALA A O 1
ATOM 565 N N . ALA A 1 73 ? 11.015 -13.615 -34.738 1.00 71.50 73 ALA A N 1
ATOM 566 C CA . ALA A 1 73 ? 12.173 -13.707 -35.630 1.00 71.50 73 ALA A CA 1
ATOM 567 C C . ALA A 1 73 ? 12.767 -15.129 -35.694 1.00 71.50 73 ALA A C 1
ATOM 569 O O . ALA A 1 73 ? 13.323 -15.524 -36.719 1.00 71.50 73 ALA A O 1
ATOM 570 N N . ALA A 1 74 ? 12.623 -15.917 -34.625 1.00 66.12 74 ALA A N 1
ATOM 571 C CA . ALA A 1 74 ? 12.897 -17.348 -34.632 1.00 66.12 74 ALA A CA 1
ATOM 572 C C . ALA A 1 74 ? 11.682 -18.087 -35.221 1.00 66.12 74 ALA A C 1
ATOM 574 O O . ALA A 1 74 ? 10.709 -18.349 -34.522 1.00 66.12 74 ALA A O 1
ATOM 575 N N . GLY A 1 75 ? 11.707 -18.399 -36.522 1.00 64.12 75 GLY A N 1
ATOM 576 C CA . GLY A 1 75 ? 10.649 -19.185 -37.176 1.00 64.12 75 GLY A CA 1
ATOM 577 C C . GLY A 1 75 ? 10.349 -20.522 -36.463 1.00 64.12 75 GLY A C 1
ATOM 578 O O . GLY A 1 75 ? 11.079 -20.911 -35.552 1.00 64.12 75 GLY A O 1
ATOM 579 N N . PRO A 1 76 ? 9.299 -21.267 -36.866 1.00 61.78 76 PRO A N 1
ATOM 580 C CA . PRO A 1 76 ? 8.832 -22.464 -36.166 1.00 61.78 76 PRO A CA 1
ATOM 581 C C . PRO A 1 76 ? 9.776 -23.659 -36.391 1.00 61.78 76 PRO A C 1
ATOM 583 O O . PRO A 1 76 ? 9.409 -24.662 -36.995 1.00 61.78 76 PRO A O 1
ATOM 586 N N . SER A 1 77 ? 11.015 -23.576 -35.918 1.00 51.59 77 SER A N 1
ATOM 587 C CA . SER A 1 77 ? 11.872 -24.734 -35.724 1.00 51.59 77 SER A CA 1
ATOM 588 C C . SER A 1 77 ? 11.502 -25.363 -34.388 1.00 51.59 77 SER A C 1
ATOM 590 O O . SER A 1 77 ? 11.777 -24.826 -33.316 1.00 51.59 77 SER A O 1
ATOM 592 N N . THR A 1 78 ? 10.833 -26.506 -34.482 1.00 52.38 78 THR A N 1
ATOM 593 C CA . THR A 1 78 ? 10.540 -27.433 -33.393 1.00 52.38 78 THR A CA 1
ATOM 594 C C . THR A 1 78 ? 11.772 -27.688 -32.528 1.00 52.38 78 THR A C 1
ATOM 596 O O . THR A 1 78 ? 12.698 -28.382 -32.937 1.00 52.38 78 THR A O 1
ATOM 599 N N . SER A 1 79 ? 11.735 -27.191 -31.297 1.00 49.94 79 SER A N 1
ATOM 600 C CA . SER A 1 79 ? 12.434 -27.798 -30.170 1.00 49.94 79 SER A CA 1
ATOM 601 C C . SER A 1 79 ? 11.508 -27.742 -28.963 1.00 49.94 79 SER A C 1
ATOM 603 O O . SER A 1 79 ? 11.481 -26.773 -28.208 1.00 49.94 79 SER A O 1
ATOM 605 N N . THR A 1 80 ? 10.726 -28.805 -28.785 1.00 43.22 80 THR A N 1
ATOM 606 C CA . THR A 1 80 ? 10.196 -29.198 -27.479 1.00 43.22 80 THR A CA 1
ATOM 607 C C . THR A 1 80 ? 11.375 -29.480 -26.555 1.00 43.22 80 THR A C 1
ATOM 609 O O . THR A 1 80 ? 11.908 -30.585 -26.538 1.00 43.22 80 THR A O 1
ATOM 612 N N . ALA A 1 81 ? 11.784 -28.478 -25.784 1.00 37.09 81 ALA A N 1
ATOM 613 C CA . ALA A 1 81 ? 12.679 -28.658 -24.655 1.00 37.09 81 ALA A CA 1
ATOM 614 C C . ALA A 1 81 ? 12.148 -27.863 -23.459 1.00 37.09 81 ALA A C 1
ATOM 616 O O . ALA A 1 81 ? 12.331 -26.658 -23.349 1.00 37.09 81 ALA A O 1
ATOM 617 N N . ALA A 1 82 ? 11.469 -28.620 -22.598 1.00 36.25 82 ALA A N 1
ATOM 618 C CA . ALA A 1 82 ? 11.454 -28.499 -21.147 1.00 36.25 82 ALA A CA 1
ATOM 619 C C . ALA A 1 82 ? 10.976 -27.177 -20.523 1.00 36.25 82 ALA A C 1
ATOM 621 O O . ALA A 1 82 ? 11.712 -26.215 -20.331 1.00 36.25 82 ALA A O 1
ATOM 622 N N . ALA A 1 83 ? 9.742 -27.249 -20.024 1.00 46.62 83 ALA A N 1
ATOM 623 C CA . ALA A 1 83 ? 9.344 -26.585 -18.797 1.00 46.62 83 ALA A CA 1
ATOM 624 C C . ALA A 1 83 ? 10.368 -26.847 -17.677 1.00 46.62 83 ALA A C 1
ATOM 626 O O . ALA A 1 83 ? 10.588 -28.002 -17.316 1.00 46.62 83 ALA A O 1
ATOM 627 N N . ALA A 1 84 ? 10.941 -25.792 -17.095 1.00 34.81 84 ALA A N 1
ATOM 628 C CA . ALA A 1 84 ? 11.527 -25.846 -15.760 1.00 34.81 84 ALA A CA 1
ATOM 629 C C . ALA A 1 84 ? 11.758 -24.444 -15.178 1.00 34.81 84 ALA A C 1
ATOM 631 O O . ALA A 1 84 ? 12.390 -23.594 -15.791 1.00 34.81 84 ALA A O 1
ATOM 632 N N . ALA A 1 85 ? 11.326 -24.321 -13.924 1.00 34.75 85 ALA A N 1
ATOM 633 C CA . ALA A 1 85 ? 11.912 -23.499 -12.873 1.00 34.75 85 ALA A CA 1
ATOM 634 C C . ALA A 1 85 ? 11.588 -21.992 -12.821 1.00 34.75 85 ALA A C 1
ATOM 636 O O . ALA A 1 85 ? 12.182 -21.149 -13.477 1.00 34.75 85 ALA A O 1
ATOM 637 N N . ALA A 1 86 ? 10.710 -21.713 -11.854 1.00 39.06 86 ALA A N 1
ATOM 638 C CA . ALA A 1 86 ? 11.041 -20.944 -10.655 1.00 39.06 86 ALA A CA 1
ATOM 639 C C . ALA A 1 86 ? 11.403 -19.463 -10.823 1.00 39.06 86 ALA A C 1
ATOM 641 O O . ALA A 1 86 ? 12.492 -19.083 -11.235 1.00 39.06 86 ALA A O 1
ATOM 642 N N . GLY A 1 87 ? 10.504 -18.633 -10.309 1.00 31.03 87 GLY A N 1
ATOM 643 C CA . GLY A 1 87 ? 10.781 -17.242 -10.003 1.00 31.03 87 GLY A CA 1
ATOM 644 C C . GLY A 1 87 ? 9.518 -16.575 -9.501 1.00 31.03 87 GLY A C 1
ATOM 645 O O . GLY A 1 87 ? 8.908 -15.796 -10.224 1.00 31.03 87 GLY A O 1
ATOM 646 N N . GLY A 1 88 ? 9.091 -16.897 -8.273 1.00 36.28 88 GLY A N 1
ATOM 647 C CA . GLY A 1 88 ? 8.229 -15.961 -7.545 1.00 36.28 88 GLY A CA 1
ATOM 648 C C . GLY A 1 88 ? 8.919 -14.590 -7.519 1.00 36.28 88 GLY A C 1
ATOM 649 O O . GLY A 1 88 ? 10.151 -14.564 -7.601 1.00 36.28 88 GLY A O 1
ATOM 650 N N . PRO A 1 89 ? 8.192 -13.461 -7.450 1.00 41.94 89 PRO A N 1
ATOM 651 C CA . PRO A 1 89 ? 8.842 -12.163 -7.373 1.00 41.94 89 PRO A CA 1
ATOM 652 C C . PRO A 1 89 ? 9.583 -12.079 -6.034 1.00 41.94 89 PRO A C 1
ATOM 654 O O . PRO A 1 89 ? 9.030 -11.707 -5.003 1.00 41.94 89 PRO A O 1
ATOM 657 N N . ALA A 1 90 ? 10.843 -12.512 -6.058 1.00 36.56 90 ALA A N 1
ATOM 658 C CA . ALA A 1 90 ? 11.825 -12.264 -5.035 1.00 36.56 90 ALA A CA 1
ATOM 659 C C . ALA A 1 90 ? 11.925 -10.749 -4.908 1.00 36.56 90 ALA A C 1
ATOM 661 O O . ALA A 1 90 ? 12.116 -10.053 -5.906 1.00 36.56 90 ALA A O 1
ATOM 662 N N . ALA A 1 91 ? 11.718 -10.285 -3.679 1.00 39.03 91 ALA A N 1
ATOM 663 C CA . ALA A 1 91 ? 11.930 -8.934 -3.204 1.00 39.03 91 ALA A CA 1
ATOM 664 C C . ALA A 1 91 ? 12.882 -8.136 -4.109 1.00 39.03 91 ALA A C 1
ATOM 666 O O . ALA A 1 91 ? 14.101 -8.305 -4.060 1.00 39.03 91 ALA A O 1
ATOM 667 N N . ALA A 1 92 ? 12.318 -7.246 -4.929 1.00 41.78 92 ALA A N 1
ATOM 668 C CA . ALA A 1 92 ? 13.071 -6.201 -5.608 1.00 41.78 92 ALA A CA 1
ATOM 669 C C . ALA A 1 92 ? 13.435 -5.119 -4.573 1.00 41.78 92 ALA A C 1
ATOM 671 O O . ALA A 1 92 ? 12.951 -3.978 -4.591 1.00 41.78 92 ALA A O 1
ATOM 672 N N . SER A 1 93 ? 14.244 -5.532 -3.603 1.00 42.91 93 SER A N 1
ATOM 673 C CA . SER A 1 93 ? 14.744 -4.710 -2.517 1.00 42.91 93 SER A CA 1
ATOM 674 C C . SER A 1 93 ? 16.151 -4.236 -2.872 1.00 42.91 93 SER A C 1
ATOM 676 O O . SER A 1 93 ? 17.016 -5.023 -3.242 1.00 42.91 93 SER A O 1
ATOM 678 N N . SER A 1 94 ? 16.350 -2.924 -2.751 1.00 45.69 94 SER A N 1
ATOM 679 C CA . SER A 1 94 ? 17.653 -2.242 -2.730 1.00 45.69 94 SER A CA 1
ATOM 680 C C . SER A 1 94 ? 18.425 -2.002 -4.037 1.00 45.69 94 SER A C 1
ATOM 682 O O . SER A 1 94 ? 19.651 -2.000 -4.018 1.00 45.69 94 SER A O 1
ATOM 684 N N . SER A 1 95 ? 17.766 -1.674 -5.157 1.00 47.22 95 SER A N 1
ATOM 685 C CA . SER A 1 95 ? 18.483 -1.036 -6.291 1.00 47.22 95 SER A CA 1
ATOM 686 C C . SER A 1 95 ? 17.678 -0.008 -7.110 1.00 47.22 95 SER A C 1
ATOM 688 O O . SER A 1 95 ? 18.047 0.325 -8.227 1.00 47.22 95 SER A O 1
ATOM 690 N N . LEU A 1 96 ? 16.572 0.524 -6.572 1.00 51.31 96 LEU A N 1
ATOM 691 C CA . LEU A 1 96 ? 15.765 1.567 -7.245 1.00 51.31 96 LEU A CA 1
ATOM 692 C C . LEU A 1 96 ? 15.618 2.863 -6.443 1.00 51.31 96 LEU A C 1
ATOM 694 O O . LEU A 1 96 ? 14.970 3.798 -6.894 1.00 51.31 96 LEU A O 1
ATOM 698 N N . LEU A 1 97 ? 16.245 2.950 -5.267 1.00 50.16 97 LEU A N 1
ATOM 699 C CA . LEU A 1 97 ? 16.303 4.204 -4.505 1.00 50.16 97 LEU A CA 1
ATOM 700 C C . LEU A 1 97 ? 17.246 5.238 -5.152 1.00 50.16 97 LEU A C 1
ATOM 702 O O . LEU A 1 97 ? 17.350 6.352 -4.661 1.00 50.16 97 LEU A O 1
ATOM 706 N N . LEU A 1 98 ? 17.914 4.877 -6.255 1.00 52.59 98 LEU A N 1
ATOM 707 C CA . LEU A 1 9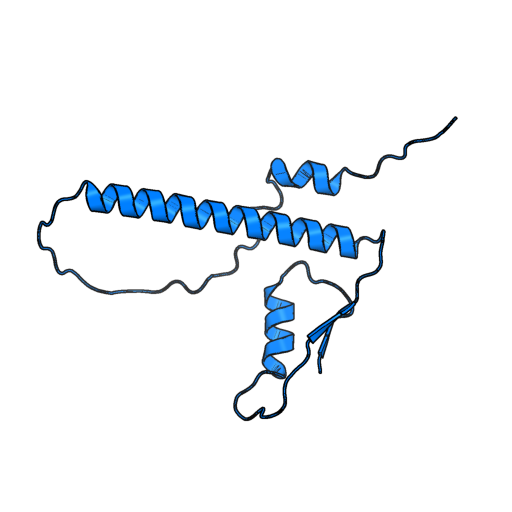8 ? 18.855 5.725 -6.988 1.00 52.59 98 LEU A CA 1
ATOM 708 C C . LEU A 1 98 ? 18.469 5.885 -8.469 1.00 52.59 98 LEU A C 1
ATOM 710 O O . LEU A 1 98 ? 19.326 6.065 -9.330 1.00 52.59 98 LEU A O 1
ATOM 714 N N . SER A 1 99 ? 17.178 5.771 -8.791 1.00 52.62 99 SER A N 1
ATOM 715 C CA . SER A 1 99 ? 16.679 6.098 -10.128 1.00 52.62 99 SER A CA 1
ATOM 716 C C . SER A 1 99 ? 16.505 7.620 -10.250 1.00 52.62 99 SER A C 1
ATOM 718 O O . SER A 1 99 ? 15.751 8.194 -9.463 1.00 52.62 99 SER A O 1
ATOM 720 N N . PRO A 1 100 ? 17.123 8.291 -11.243 1.00 58.84 100 PRO A N 1
ATOM 721 C CA . PRO A 1 100 ? 17.041 9.750 -11.399 1.00 58.84 100 PRO A CA 1
ATOM 722 C C . PRO A 1 100 ? 15.611 10.262 -11.652 1.00 58.84 100 PRO A C 1
ATOM 724 O O . PRO A 1 100 ? 15.323 11.424 -11.397 1.00 58.84 100 PRO A O 1
ATOM 727 N N . ALA A 1 101 ? 14.691 9.393 -12.088 1.00 62.34 101 ALA A N 1
ATOM 728 C CA . ALA A 1 101 ? 13.273 9.717 -12.262 1.00 62.34 101 ALA A CA 1
ATOM 729 C C . ALA A 1 101 ? 12.486 9.850 -10.939 1.00 62.34 101 ALA A C 1
ATOM 731 O O . ALA A 1 101 ? 11.415 10.448 -10.933 1.00 62.34 101 ALA A O 1
ATOM 732 N N . LEU A 1 102 ? 12.996 9.304 -9.826 1.00 56.97 102 LEU A N 1
ATOM 733 C CA . LEU A 1 102 ? 12.350 9.382 -8.506 1.00 56.97 102 LEU A CA 1
ATOM 734 C C . LEU A 1 102 ? 12.846 10.570 -7.662 1.00 56.97 102 LEU A C 1
ATOM 736 O O . LEU A 1 102 ? 12.158 10.977 -6.731 1.00 56.97 102 LEU A O 1
ATOM 740 N N . VAL A 1 103 ? 14.011 11.134 -7.997 1.00 61.47 103 VAL A N 1
ATOM 741 C CA . VAL A 1 103 ? 14.628 12.294 -7.325 1.00 61.47 103 VAL A CA 1
ATOM 742 C C . VAL A 1 103 ? 13.697 13.518 -7.236 1.00 61.47 103 VAL A C 1
ATOM 744 O O . VAL A 1 103 ? 13.520 14.021 -6.126 1.00 61.47 103 VAL A O 1
ATOM 747 N N . PRO A 1 104 ? 13.001 13.957 -8.306 1.00 62.84 104 PRO A N 1
ATOM 748 C CA . PRO A 1 104 ? 12.132 15.137 -8.218 1.00 62.84 104 PRO A CA 1
ATOM 749 C C . PRO A 1 104 ? 10.920 14.957 -7.285 1.00 62.84 104 PRO A C 1
ATOM 751 O O . PRO A 1 104 ? 10.355 15.944 -6.825 1.00 62.84 104 PRO A O 1
ATOM 754 N N . LEU A 1 105 ? 10.523 13.717 -6.964 1.00 58.84 105 LEU A N 1
ATOM 755 C CA . LEU A 1 105 ? 9.457 13.441 -5.991 1.00 58.84 105 LEU A CA 1
ATOM 756 C C . LEU A 1 105 ? 9.934 13.564 -4.534 1.00 58.84 105 LEU A C 1
ATOM 758 O O . LEU A 1 105 ? 9.111 13.773 -3.644 1.00 58.84 105 LEU A O 1
ATOM 762 N N . LEU A 1 106 ? 11.242 13.443 -4.279 1.00 56.50 106 LEU A N 1
ATOM 763 C CA . LEU A 1 106 ? 11.831 13.678 -2.957 1.00 56.50 106 LEU A CA 1
ATOM 764 C C . LEU A 1 106 ? 12.147 15.164 -2.724 1.00 56.50 106 LEU A C 1
ATOM 766 O O . LEU A 1 106 ? 12.032 15.628 -1.591 1.00 56.50 106 LEU A O 1
ATOM 770 N N . GLU A 1 107 ? 12.511 15.899 -3.777 1.00 57.84 107 GLU A N 1
ATOM 771 C CA . GLU A 1 107 ? 12.974 17.297 -3.700 1.00 57.84 107 GLU A CA 1
ATOM 772 C C . GLU A 1 107 ? 11.850 18.349 -3.801 1.00 57.84 107 GLU A C 1
ATOM 774 O O . GLU A 1 107 ? 12.088 19.533 -3.579 1.00 57.84 107 GLU A O 1
ATOM 779 N N . GLY A 1 108 ? 10.605 17.944 -4.078 1.00 53.66 108 GLY A N 1
ATOM 780 C CA . GLY A 1 108 ? 9.443 18.841 -4.123 1.00 53.66 108 GLY A CA 1
ATOM 781 C C . GLY A 1 108 ? 9.028 19.347 -2.737 1.00 53.66 108 GLY A C 1
ATOM 782 O O . GLY A 1 108 ? 8.129 18.787 -2.102 1.00 53.66 108 GLY A O 1
ATOM 783 N N . GLY A 1 109 ? 9.702 20.383 -2.244 1.00 48.97 109 GLY A N 1
ATOM 784 C CA . GLY A 1 109 ? 9.396 21.021 -0.968 1.00 48.97 109 GLY A CA 1
ATOM 785 C C . GLY A 1 109 ? 10.352 22.145 -0.582 1.00 48.97 109 GLY A C 1
ATOM 786 O O . GLY A 1 109 ? 10.703 22.232 0.588 1.00 48.97 109 GLY A O 1
ATOM 787 N N . GLU A 1 110 ? 10.778 22.986 -1.525 1.00 46.38 110 GLU A N 1
ATOM 788 C CA . GLU A 1 110 ? 11.342 24.296 -1.186 1.00 46.38 110 GLU A CA 1
ATOM 789 C C . GLU A 1 110 ? 10.279 25.357 -1.467 1.00 46.38 110 GLU A C 1
ATOM 791 O O . GLU A 1 110 ? 9.705 25.417 -2.554 1.00 46.38 110 GLU A O 1
ATOM 796 N N . GLY A 1 111 ? 9.927 26.088 -0.411 1.00 46.25 111 GLY A N 1
ATOM 797 C CA . GLY A 1 111 ? 8.775 26.968 -0.353 1.00 46.25 111 GLY A CA 1
ATOM 798 C C . GLY A 1 111 ? 8.841 28.109 -1.358 1.00 46.25 111 GLY A C 1
ATOM 799 O O . GLY A 1 111 ? 9.832 28.828 -1.458 1.00 46.25 111 GLY A O 1
ATOM 800 N N . GLU A 1 112 ? 7.718 28.308 -2.038 1.00 44.50 112 GLU A N 1
ATOM 801 C CA . GLU A 1 112 ? 7.358 29.583 -2.636 1.00 44.50 112 GLU A CA 1
ATOM 802 C C . GLU A 1 112 ? 7.105 30.581 -1.490 1.00 44.50 112 GLU A C 1
ATOM 804 O O . GLU A 1 112 ? 5.999 30.687 -0.957 1.00 44.50 112 GLU A O 1
ATOM 809 N N . GLU A 1 113 ? 8.166 31.257 -1.039 1.00 45.00 113 GLU A N 1
ATOM 810 C CA . GLU A 1 113 ? 8.056 32.471 -0.229 1.00 45.00 113 GLU A CA 1
ATOM 811 C C . GLU A 1 113 ? 7.442 33.566 -1.105 1.00 45.00 113 GLU A C 1
ATOM 813 O O . GLU A 1 113 ? 8.104 34.198 -1.930 1.00 45.00 113 GLU A O 1
ATOM 818 N N . ALA A 1 114 ? 6.139 33.761 -0.931 1.00 45.88 114 ALA A N 1
ATOM 819 C CA . ALA A 1 114 ? 5.449 34.959 -1.359 1.00 45.88 114 ALA A CA 1
ATOM 820 C C . ALA A 1 114 ? 5.992 36.163 -0.573 1.00 45.88 114 ALA A C 1
ATOM 822 O O . ALA A 1 114 ? 5.838 36.235 0.648 1.00 45.88 114 ALA A O 1
ATOM 823 N N . SER A 1 115 ? 6.578 37.120 -1.293 1.00 50.22 115 SER A N 1
ATOM 824 C CA . SER A 1 115 ? 6.771 38.500 -0.846 1.00 50.22 115 SER A CA 1
ATOM 825 C C . SER A 1 115 ? 6.253 39.471 -1.894 1.00 50.22 115 SER A C 1
ATOM 827 O O . SER A 1 115 ? 6.209 39.110 -3.090 1.00 50.22 115 SER A O 1
#

Radius of gyration: 20.85 Å; chains: 1; bounding box: 36×68×47 Å

Sequence (115 aa):
HVFLLEPSLDPAIEQQAVARVHRIGQERPVRVTRLLVEGSVEEKVMMMLQAKQQLFHEDVHTRRAAAAAAAAAAGPSTSTAAAAAAGGPAAASSSLLLSPALVPLLEGGEGEEAS

Secondary structure (DSSP, 8-state):
-EEE-S--SSHHHHHHHHHHH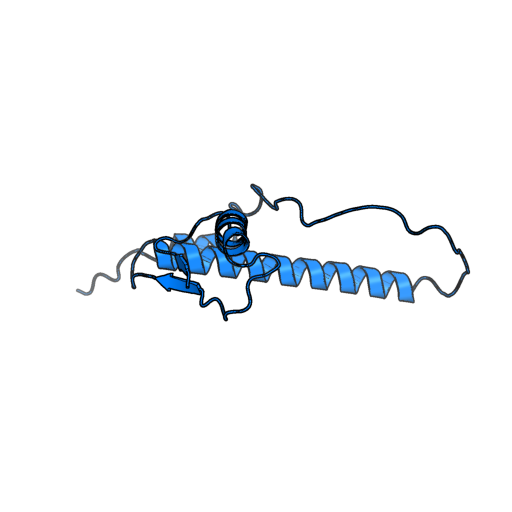S-TT--S---EEE---TTSHHHHHHHHHHHHHHHHHHHHHHHHHHHHHHHHHS-------------------SSSTT-TTTHHHHH--------

pLDDT: mean 74.28, std 20.53, range [31.03, 94.75]

Foldseek 3Di:
DAEAEADDLFVVVVVVVVDVQVDPPPPDDDDYYYDDDPPDVRVLSVVLVVVVVVVVVVVVVVVVVVVVVVVVVPPPDDDPDDDDDDDDPDDPPDDCVPDPVSVVSVVPDDDPPDD